Protein AF-A0A2E7SWY3-F1 (afdb_monomer)

Mean predicted aligned error: 8.24 Å

Radius of gyration: 16.45 Å; Cα contacts (8 Å, |Δi|>4): 303; chains: 1; bounding box: 34×30×44 Å

pLDDT: mean 82.17, std 14.47, range [39.09, 96.06]

Sequence (134 aa):
MTWNSTINVRASIEAPLLMEVMGMKLRFGAEFGNYGFEDSMPPQTAELKGTTAMGLVSFPIGPGKIKVGVGVIGKSVGSMFEASYGLRLGSLNARVGVRYATILTPGADVQENWITVPSSLGWMDGLVAVGINL

Structure (mmCIF, N/CA/C/O backbone):
data_AF-A0A2E7SWY3-F1
#
_entry.id   AF-A0A2E7SWY3-F1
#
loop_
_atom_site.group_PDB
_atom_site.id
_atom_site.type_symbol
_atom_site.label_atom_id
_atom_site.label_alt_id
_atom_site.label_comp_id
_atom_site.label_asym_id
_atom_site.label_entity_id
_atom_site.label_seq_id
_atom_site.pdbx_PDB_ins_code
_atom_site.Cartn_x
_atom_site.Cartn_y
_atom_site.Cartn_z
_atom_site.occupancy
_atom_site.B_iso_or_equiv
_atom_site.auth_seq_id
_atom_site.auth_comp_id
_atom_site.auth_asym_id
_atom_site.auth_atom_id
_atom_site.pdbx_PDB_model_num
ATOM 1 N N . MET A 1 1 ? 4.243 -4.392 -25.382 1.00 52.84 1 MET A N 1
ATOM 2 C CA . MET A 1 1 ? 5.229 -5.019 -24.480 1.00 52.84 1 MET A CA 1
ATOM 3 C C . MET A 1 1 ? 4.457 -5.919 -23.532 1.00 52.84 1 MET A C 1
ATOM 5 O O . MET A 1 1 ? 3.497 -5.450 -22.932 1.00 52.84 1 MET A O 1
ATOM 9 N N . THR A 1 2 ? 4.772 -7.209 -23.505 1.00 63.25 2 THR A N 1
ATOM 10 C CA . THR A 1 2 ? 4.168 -8.197 -22.595 1.00 63.25 2 THR A CA 1
ATOM 11 C C . THR A 1 2 ? 5.051 -8.301 -21.361 1.00 63.25 2 THR A C 1
ATOM 13 O O . THR A 1 2 ? 6.230 -8.608 -21.493 1.00 63.25 2 THR A O 1
ATOM 16 N N . TRP A 1 3 ? 4.498 -8.025 -20.182 1.00 67.62 3 TRP A N 1
ATOM 17 C CA . TRP A 1 3 ? 5.231 -8.013 -18.915 1.00 67.62 3 TRP A CA 1
ATOM 18 C C . TRP A 1 3 ? 4.893 -9.256 -18.105 1.00 67.62 3 TRP A C 1
ATOM 20 O O . TRP A 1 3 ? 3.716 -9.565 -17.914 1.00 67.62 3 TRP A O 1
ATOM 30 N N . ASN A 1 4 ? 5.915 -9.939 -17.600 1.00 70.69 4 ASN A N 1
ATOM 31 C CA . ASN A 1 4 ? 5.741 -11.007 -16.637 1.00 70.69 4 ASN A CA 1
ATOM 32 C C . ASN A 1 4 ? 5.826 -10.416 -15.228 1.00 70.69 4 ASN A C 1
ATOM 34 O O . ASN A 1 4 ? 6.666 -9.557 -14.949 1.00 70.69 4 ASN A O 1
ATOM 38 N N . SER A 1 5 ? 4.918 -10.839 -14.353 1.00 65.81 5 SER A N 1
ATOM 39 C CA . SER A 1 5 ? 4.846 -10.346 -12.976 1.00 65.81 5 SER A CA 1
ATOM 40 C C . SER A 1 5 ? 5.377 -11.394 -12.008 1.00 65.81 5 SER A C 1
ATOM 42 O O . SER A 1 5 ? 5.014 -12.566 -12.094 1.00 65.81 5 SER A O 1
ATOM 44 N N . THR A 1 6 ? 6.192 -10.956 -11.053 1.00 74.38 6 THR A N 1
ATOM 45 C CA . THR A 1 6 ? 6.683 -11.803 -9.958 1.00 74.38 6 THR A CA 1
ATOM 46 C C . THR A 1 6 ? 5.767 -11.680 -8.739 1.00 74.38 6 THR A C 1
ATOM 48 O O . THR A 1 6 ? 5.060 -10.686 -8.566 1.00 74.38 6 THR A O 1
ATOM 51 N N . ILE A 1 7 ? 5.769 -12.694 -7.868 1.00 78.31 7 ILE A N 1
ATOM 52 C CA . ILE A 1 7 ? 5.094 -12.613 -6.569 1.00 78.31 7 ILE A CA 1
ATOM 53 C C . ILE A 1 7 ? 5.794 -11.553 -5.712 1.00 78.31 7 ILE A C 1
ATOM 55 O O . ILE A 1 7 ? 6.985 -11.656 -5.423 1.00 78.31 7 ILE A O 1
ATOM 59 N N . ASN A 1 8 ? 5.027 -10.555 -5.279 1.00 86.75 8 ASN A N 1
ATOM 60 C CA . ASN A 1 8 ? 5.500 -9.457 -4.444 1.00 86.75 8 ASN A CA 1
ATOM 61 C C . ASN A 1 8 ? 4.957 -9.591 -3.017 1.00 86.75 8 ASN A C 1
ATOM 63 O O . ASN A 1 8 ? 3.819 -10.017 -2.810 1.00 86.75 8 ASN A O 1
ATOM 67 N N . VAL A 1 9 ? 5.764 -9.205 -2.031 1.00 90.69 9 VAL A N 1
ATOM 68 C CA . VAL A 1 9 ? 5.435 -9.267 -0.605 1.00 90.69 9 VAL A CA 1
ATOM 69 C C . VAL A 1 9 ? 5.430 -7.858 -0.027 1.00 90.69 9 VAL A C 1
ATOM 71 O O . VAL A 1 9 ? 6.329 -7.051 -0.263 1.00 90.69 9 VAL A O 1
ATOM 74 N N . ARG A 1 10 ? 4.392 -7.559 0.755 1.00 92.31 10 ARG A N 1
ATOM 75 C CA . ARG A 1 10 ? 4.207 -6.271 1.424 1.00 92.31 10 ARG A CA 1
ATOM 76 C C . ARG A 1 10 ? 3.844 -6.506 2.883 1.00 92.31 10 ARG A C 1
ATOM 78 O O . ARG A 1 10 ? 2.968 -7.315 3.183 1.00 92.31 10 ARG A O 1
ATOM 85 N N . ALA A 1 11 ? 4.505 -5.784 3.774 1.00 93.88 11 ALA A N 1
ATOM 86 C CA . ALA A 1 11 ? 4.205 -5.735 5.194 1.00 93.88 11 ALA A CA 1
ATOM 87 C C . ALA A 1 11 ? 3.625 -4.358 5.526 1.00 93.88 11 ALA A C 1
ATOM 89 O O . ALA A 1 11 ? 4.276 -3.336 5.315 1.00 93.88 11 ALA A O 1
ATOM 90 N N . SER A 1 12 ? 2.401 -4.335 6.051 1.00 92.12 12 SER A N 1
ATOM 91 C CA . SER A 1 12 ? 1.714 -3.107 6.454 1.00 92.12 12 SER A CA 1
ATOM 92 C C . SER A 1 12 ? 1.427 -3.113 7.950 1.00 92.12 12 SER A C 1
ATOM 94 O O . SER A 1 12 ? 0.851 -4.079 8.455 1.00 92.12 12 SER A O 1
ATOM 96 N N . ILE A 1 13 ? 1.750 -2.015 8.629 1.00 92.38 13 ILE A N 1
ATOM 97 C CA . ILE A 1 13 ? 1.338 -1.741 10.005 1.00 92.38 13 ILE A CA 1
ATOM 98 C C . ILE A 1 13 ? 0.320 -0.605 10.001 1.00 92.38 13 ILE A C 1
ATOM 100 O O . ILE A 1 13 ? 0.529 0.435 9.383 1.00 92.38 13 ILE A O 1
ATOM 104 N N . GLU A 1 14 ? -0.798 -0.802 10.686 1.00 91.38 14 GLU A N 1
ATOM 105 C CA . GLU A 1 14 ? -1.820 0.223 10.878 1.00 91.38 14 GLU A CA 1
ATOM 106 C C . GLU A 1 14 ? -1.889 0.572 12.362 1.00 91.38 14 GLU A C 1
ATOM 108 O O . GLU A 1 14 ? -1.794 -0.305 13.223 1.00 91.38 14 GLU A O 1
ATOM 113 N N . ALA A 1 15 ? -2.069 1.853 12.663 1.00 90.06 15 ALA A N 1
ATOM 114 C CA . ALA A 1 15 ? -2.277 2.320 14.016 1.00 90.06 15 ALA A CA 1
ATOM 115 C C . ALA A 1 15 ? -3.541 1.669 14.612 1.00 90.06 15 ALA A C 1
ATOM 117 O O . ALA A 1 15 ? -4.553 1.515 13.915 1.00 90.06 15 ALA A O 1
ATOM 118 N N . PRO A 1 16 ? -3.523 1.329 15.913 1.00 79.31 16 PRO A N 1
ATOM 119 C CA . PRO A 1 16 ? -4.686 0.751 16.582 1.00 79.31 16 PRO A CA 1
ATOM 120 C C . PRO A 1 16 ? -5.831 1.765 16.720 1.00 79.31 16 PRO A C 1
ATOM 122 O O . PRO A 1 16 ? -6.995 1.379 16.839 1.00 79.31 16 PRO A O 1
ATOM 125 N N . LEU A 1 17 ? -5.515 3.063 16.675 1.00 84.06 17 LEU A N 1
ATOM 126 C CA . LEU A 1 17 ? -6.484 4.137 16.825 1.00 84.06 17 LEU A CA 1
ATOM 127 C C . LEU A 1 17 ? -7.301 4.331 15.542 1.00 84.06 17 LEU A C 1
ATOM 129 O O . LEU A 1 17 ? -6.764 4.641 14.478 1.00 84.06 17 LEU A O 1
ATOM 133 N N . LEU A 1 18 ? -8.618 4.191 15.675 1.00 86.06 18 LEU A N 1
ATOM 134 C CA . LEU A 1 18 ? -9.581 4.573 14.651 1.00 86.06 18 LEU A CA 1
ATOM 135 C C . LEU A 1 18 ? -9.951 6.043 14.860 1.00 86.06 18 LEU A C 1
ATOM 137 O O . LEU A 1 18 ? -10.578 6.382 15.860 1.00 86.06 18 LEU A O 1
ATOM 141 N N . MET A 1 19 ? -9.549 6.902 13.931 1.00 89.62 19 MET A N 1
ATOM 142 C CA . MET A 1 19 ? -9.887 8.322 13.959 1.00 89.62 19 MET A CA 1
ATOM 143 C C . MET A 1 19 ? -11.156 8.563 13.149 1.00 89.62 19 MET A C 1
ATOM 145 O O . MET A 1 19 ? -11.385 7.902 12.137 1.00 89.62 19 MET A O 1
ATOM 149 N N . GLU A 1 20 ? -11.977 9.510 13.585 1.00 88.31 20 GLU A N 1
ATOM 150 C CA . GLU A 1 20 ? -13.173 9.930 12.862 1.00 88.31 20 GLU A CA 1
ATOM 151 C C . GLU A 1 20 ? -12.962 11.344 12.330 1.00 88.31 20 GLU A C 1
ATOM 153 O O . GLU A 1 20 ? -12.772 12.288 13.094 1.00 88.31 20 GLU A O 1
ATOM 158 N N . VAL A 1 21 ? -12.955 11.477 11.008 1.00 81.62 21 VAL A N 1
ATOM 159 C CA . VAL A 1 21 ? -12.767 12.751 10.314 1.00 81.62 21 VAL A CA 1
ATOM 160 C C . VAL A 1 21 ? -13.931 12.918 9.355 1.00 81.62 21 VAL A C 1
ATOM 162 O O . VAL A 1 21 ? -14.135 12.076 8.485 1.00 81.62 21 VAL A O 1
ATOM 165 N N . MET A 1 22 ? -14.715 13.987 9.514 1.00 82.88 22 MET A N 1
ATOM 166 C CA . MET A 1 22 ? -15.864 14.285 8.642 1.00 82.88 22 MET A CA 1
ATOM 167 C C . MET A 1 22 ? -16.876 13.120 8.530 1.00 82.88 22 MET A C 1
ATOM 169 O O . MET A 1 22 ? -17.428 12.870 7.462 1.00 82.88 22 MET A O 1
ATOM 173 N N . GLY A 1 23 ? -17.088 12.366 9.617 1.00 80.9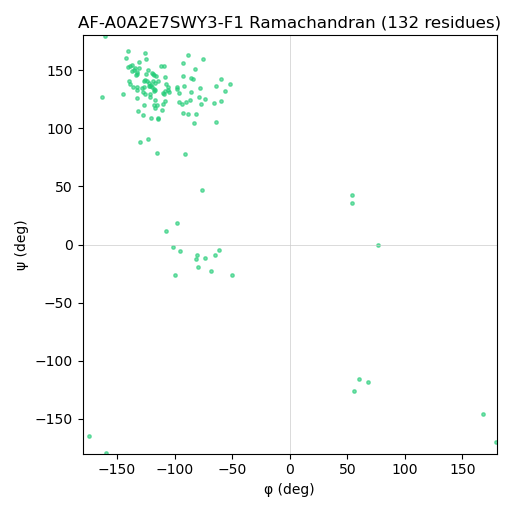4 23 GLY A N 1
ATOM 174 C CA . GLY A 1 23 ? -17.968 11.187 9.647 1.00 80.94 23 GLY A CA 1
ATOM 175 C C . GLY A 1 23 ? -17.374 9.920 9.012 1.00 80.94 23 GLY A C 1
ATOM 176 O O . GLY A 1 23 ? -18.010 8.867 9.015 1.00 80.94 23 GLY A O 1
ATOM 177 N N . MET A 1 24 ? -16.144 9.988 8.492 1.00 83.88 24 MET A N 1
ATOM 178 C CA . MET A 1 24 ? -15.404 8.837 7.980 1.00 83.88 24 MET A CA 1
ATOM 179 C C . MET A 1 24 ? -14.462 8.289 9.049 1.00 83.88 24 MET A C 1
ATOM 181 O O . MET A 1 24 ? -13.659 9.018 9.631 1.00 83.88 24 MET A O 1
ATOM 185 N N . LYS A 1 25 ? -14.522 6.976 9.270 1.00 88.94 25 LYS A N 1
ATOM 186 C CA . LYS A 1 25 ? -13.603 6.262 10.159 1.00 88.94 25 LYS A CA 1
ATOM 187 C C . LYS A 1 25 ? -12.353 5.869 9.379 1.00 88.94 25 LYS A C 1
ATOM 189 O O . LYS A 1 25 ? -12.468 5.195 8.358 1.00 88.94 25 LYS A O 1
ATOM 194 N N . LEU A 1 26 ? -11.177 6.267 9.854 1.00 91.69 26 LEU A N 1
ATOM 195 C CA . LEU A 1 26 ? -9.900 6.007 9.194 1.00 91.69 26 LEU A CA 1
ATOM 196 C C . LEU A 1 26 ? -8.803 5.579 10.175 1.00 91.69 26 LEU A C 1
ATOM 198 O O . LEU A 1 26 ? -8.846 5.904 11.361 1.00 91.69 26 LEU A O 1
ATOM 202 N N . ARG A 1 27 ? -7.809 4.837 9.679 1.00 92.75 27 ARG A N 1
ATOM 203 C CA . ARG A 1 27 ? -6.573 4.507 10.408 1.00 92.75 27 ARG A CA 1
ATOM 204 C C . ARG A 1 27 ? -5.364 4.884 9.581 1.00 92.75 27 ARG A C 1
ATOM 206 O O . ARG A 1 27 ? -5.306 4.544 8.400 1.00 92.75 27 ARG A O 1
ATOM 213 N N . PHE A 1 28 ? -4.388 5.507 10.223 1.00 92.88 28 PHE A N 1
ATOM 214 C CA . PHE A 1 28 ? -3.087 5.760 9.618 1.00 92.88 28 PHE A CA 1
ATOM 215 C C . PHE A 1 28 ? -2.201 4.528 9.726 1.00 92.88 28 PHE A C 1
ATOM 217 O O . PHE A 1 28 ? -2.335 3.741 10.660 1.00 92.88 28 PHE A O 1
ATOM 224 N N . GLY A 1 29 ? -1.288 4.359 8.785 1.00 93.81 29 GLY A N 1
ATOM 225 C CA . GLY A 1 29 ? -0.359 3.245 8.779 1.00 93.81 29 GLY A CA 1
ATOM 226 C C . GLY A 1 29 ? 0.862 3.514 7.923 1.00 93.81 29 GLY A C 1
ATOM 227 O O . GLY A 1 29 ? 0.999 4.574 7.316 1.00 93.81 29 GLY A O 1
ATOM 228 N N . ALA A 1 30 ? 1.736 2.524 7.870 1.00 95.81 30 ALA A N 1
ATOM 229 C CA . ALA A 1 30 ? 2.871 2.491 6.971 1.00 95.81 30 ALA A CA 1
ATOM 230 C C . ALA A 1 30 ? 2.965 1.112 6.321 1.00 95.81 30 ALA A C 1
ATOM 232 O O . ALA A 1 30 ? 2.553 0.106 6.902 1.00 95.81 30 ALA A O 1
ATOM 233 N N . GLU A 1 31 ? 3.516 1.056 5.118 1.00 95.62 31 GLU A N 1
ATOM 234 C CA . GLU A 1 31 ? 3.746 -0.190 4.404 1.00 95.62 31 GLU A CA 1
ATOM 235 C C . GLU A 1 31 ? 5.100 -0.189 3.717 1.00 95.62 31 GLU A C 1
ATOM 237 O O . GLU A 1 31 ? 5.501 0.791 3.092 1.00 95.62 31 GLU A O 1
ATOM 242 N N . PHE A 1 32 ? 5.774 -1.329 3.817 1.00 95.69 32 PHE A N 1
ATOM 243 C CA . PHE A 1 32 ? 7.017 -1.613 3.128 1.00 95.69 32 PHE A CA 1
ATOM 244 C C . PHE A 1 32 ? 6.860 -2.879 2.302 1.00 95.69 32 PHE A C 1
ATOM 246 O O . PHE A 1 32 ? 6.246 -3.850 2.743 1.00 95.69 32 PHE A O 1
ATOM 253 N N . GLY A 1 33 ? 7.434 -2.899 1.109 1.00 92.81 33 GLY A N 1
ATOM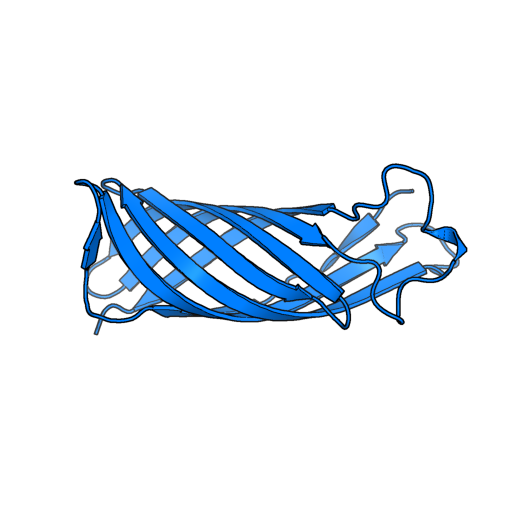 254 C CA . GLY A 1 33 ? 7.414 -4.094 0.279 1.00 92.81 33 GLY A CA 1
ATOM 255 C C . GLY A 1 33 ? 8.233 -3.945 -0.981 1.00 92.81 33 GLY A C 1
ATOM 256 O O . GLY A 1 33 ? 9.060 -3.040 -1.088 1.00 92.81 33 GLY A O 1
ATOM 257 N N . ASN A 1 34 ? 8.008 -4.847 -1.925 1.00 91.69 34 ASN A N 1
ATOM 258 C CA . ASN A 1 34 ? 8.695 -4.867 -3.206 1.00 91.69 34 ASN A CA 1
ATOM 259 C C . ASN A 1 34 ? 7.719 -4.881 -4.386 1.00 91.69 34 ASN A C 1
ATOM 261 O O . ASN A 1 34 ? 6.525 -5.136 -4.237 1.00 91.69 34 ASN A O 1
ATOM 265 N N . TYR A 1 35 ? 8.255 -4.578 -5.562 1.00 88.19 35 TYR A N 1
ATOM 266 C CA . TYR A 1 35 ? 7.596 -4.760 -6.848 1.00 88.19 35 TYR A CA 1
ATOM 267 C C . TYR A 1 35 ? 8.609 -5.294 -7.857 1.00 88.19 35 TYR A C 1
ATOM 269 O O . TYR A 1 35 ? 9.815 -5.057 -7.721 1.00 88.19 35 TYR A O 1
ATOM 277 N N . GLY A 1 36 ? 8.117 -6.006 -8.868 1.00 85.31 36 GLY A N 1
ATOM 278 C CA . GLY A 1 36 ? 8.970 -6.548 -9.908 1.00 85.31 36 GLY A CA 1
ATOM 279 C C . GLY A 1 36 ? 8.225 -6.967 -11.165 1.00 85.31 36 GLY A C 1
ATOM 280 O O . GLY A 1 36 ? 7.287 -7.763 -11.092 1.00 85.31 36 GLY A O 1
ATOM 281 N N . PHE A 1 37 ? 8.689 -6.442 -12.296 1.00 82.38 37 PHE A N 1
ATOM 282 C CA . PHE A 1 37 ? 8.210 -6.739 -13.640 1.00 82.38 37 PHE A CA 1
ATOM 283 C C . PHE A 1 37 ? 9.400 -7.005 -14.560 1.00 82.38 37 PHE A C 1
ATOM 285 O O . PHE A 1 37 ? 10.381 -6.261 -14.542 1.00 82.38 37 PHE A O 1
ATOM 292 N N . GLU A 1 38 ? 9.299 -8.051 -15.371 1.00 78.56 38 GLU A N 1
ATOM 293 C CA . GLU A 1 38 ? 10.307 -8.433 -16.364 1.00 78.56 38 GLU A CA 1
ATOM 294 C C . GLU A 1 38 ? 9.655 -8.520 -17.747 1.00 78.56 38 GLU A C 1
ATOM 296 O O . GLU A 1 38 ? 8.476 -8.871 -17.866 1.00 78.56 38 GLU A O 1
ATOM 301 N N . ASP A 1 39 ? 10.393 -8.191 -18.805 1.00 73.56 39 ASP A N 1
ATOM 302 C CA . ASP A 1 39 ? 9.910 -8.390 -20.173 1.00 73.56 39 ASP A CA 1
ATOM 303 C C . ASP A 1 39 ? 9.707 -9.889 -20.463 1.00 73.56 39 ASP A C 1
ATOM 305 O O . ASP A 1 39 ? 10.528 -10.737 -20.116 1.00 73.56 39 ASP A O 1
ATOM 309 N N . SER A 1 40 ? 8.589 -10.232 -21.102 1.00 69.31 40 SER A N 1
ATOM 310 C CA . SER A 1 40 ? 8.231 -11.624 -21.400 1.00 69.31 40 SER A CA 1
ATOM 311 C C . SER A 1 40 ? 8.924 -12.177 -22.649 1.00 69.31 40 SER A C 1
ATOM 313 O O . SER A 1 40 ? 8.854 -13.384 -22.880 1.00 69.31 40 SER A O 1
ATOM 315 N N . MET A 1 41 ? 9.554 -11.334 -23.480 1.00 67.19 41 MET A N 1
ATOM 316 C CA . MET A 1 41 ? 10.215 -11.769 -24.718 1.00 67.19 41 MET A CA 1
ATOM 317 C C . MET A 1 41 ? 11.751 -11.738 -24.605 1.00 67.19 41 MET A C 1
ATOM 319 O O . MET A 1 41 ? 12.311 -10.772 -24.084 1.00 67.19 41 MET A O 1
ATOM 323 N N . PRO A 1 42 ? 12.473 -12.755 -25.122 1.00 63.31 42 PRO A N 1
ATOM 324 C CA . PRO A 1 42 ? 13.926 -12.677 -25.283 1.00 63.31 42 PRO A CA 1
ATOM 325 C C . PRO A 1 42 ? 14.291 -11.451 -26.142 1.00 63.31 42 PRO A C 1
ATOM 327 O O . PRO A 1 42 ? 13.665 -11.266 -27.187 1.00 63.31 42 PRO A O 1
ATOM 330 N N . PRO A 1 43 ? 15.263 -10.609 -25.738 1.00 65.25 43 PRO A N 1
ATOM 331 C CA . PRO A 1 43 ? 16.359 -10.879 -24.803 1.00 65.25 43 PRO A CA 1
ATOM 332 C C . PRO A 1 43 ? 16.143 -10.416 -23.344 1.00 65.25 43 PRO A C 1
ATOM 334 O O . PRO A 1 43 ? 17.122 -10.313 -22.614 1.00 65.25 43 PRO A O 1
ATOM 337 N N . GLN A 1 44 ? 14.904 -10.157 -22.899 1.00 64.31 44 GLN A N 1
ATOM 338 C CA . GLN A 1 44 ? 14.578 -9.732 -21.520 1.00 64.31 44 GLN A CA 1
ATOM 339 C C . GLN A 1 44 ? 15.356 -8.487 -21.056 1.00 64.31 44 GLN A C 1
ATOM 341 O O . GLN A 1 44 ? 15.869 -8.413 -19.944 1.00 64.31 44 GLN A O 1
ATOM 346 N N . THR A 1 45 ? 15.480 -7.488 -21.928 1.00 61.34 45 THR A N 1
ATOM 347 C CA . THR A 1 45 ? 16.357 -6.329 -21.689 1.00 61.34 45 THR A CA 1
ATOM 348 C C . THR A 1 45 ? 15.751 -5.257 -20.783 1.00 61.34 45 THR A C 1
ATOM 350 O O . THR A 1 45 ? 16.454 -4.317 -20.417 1.00 61.34 45 THR A O 1
ATOM 353 N N . ALA A 1 46 ? 14.461 -5.353 -20.448 1.00 63.91 46 ALA A N 1
ATOM 354 C CA . ALA A 1 46 ? 13.759 -4.382 -19.614 1.00 63.91 46 ALA A CA 1
ATOM 355 C C . ALA A 1 46 ? 13.270 -5.031 -18.311 1.00 63.91 46 ALA A C 1
ATOM 357 O O . ALA A 1 46 ? 12.433 -5.935 -18.325 1.00 63.91 46 ALA A O 1
ATOM 358 N N . GLU A 1 47 ? 13.780 -4.529 -17.187 1.00 72.06 47 GLU A N 1
ATOM 359 C CA . GLU A 1 47 ? 13.433 -4.960 -15.835 1.00 72.06 47 GLU A CA 1
ATOM 360 C C . GLU A 1 47 ? 13.035 -3.741 -14.996 1.00 72.06 47 GLU A C 1
ATOM 362 O O . GLU A 1 47 ? 13.738 -2.730 -14.963 1.00 72.06 47 GLU A O 1
ATOM 367 N N . LEU A 1 48 ? 11.902 -3.846 -14.303 1.00 76.50 48 LEU A N 1
ATOM 368 C CA . LEU A 1 48 ? 11.411 -2.847 -13.366 1.00 76.50 48 LEU A CA 1
ATOM 369 C C . LEU A 1 48 ? 11.208 -3.520 -12.011 1.00 76.50 48 LEU A C 1
ATOM 371 O O . LEU A 1 48 ? 10.136 -4.056 -11.727 1.00 76.50 48 LEU A O 1
ATOM 375 N N . LYS A 1 49 ? 12.244 -3.494 -11.171 1.00 82.38 49 LYS A N 1
ATOM 376 C CA . LYS A 1 49 ? 12.194 -3.996 -9.794 1.00 82.38 49 LYS A CA 1
ATOM 377 C C . LYS A 1 49 ? 12.584 -2.917 -8.803 1.00 82.38 49 LYS A C 1
ATOM 379 O O . LYS A 1 49 ? 13.405 -2.050 -9.087 1.00 82.38 49 LYS A O 1
ATOM 384 N N . GLY A 1 50 ? 12.023 -3.005 -7.607 1.00 86.69 50 GLY A N 1
ATOM 385 C CA . GLY A 1 50 ? 12.393 -2.108 -6.528 1.00 86.69 50 GLY A CA 1
ATOM 386 C C . GLY A 1 50 ? 11.613 -2.359 -5.254 1.00 86.69 50 GLY A C 1
ATOM 387 O O . GLY A 1 50 ? 10.897 -3.351 -5.103 1.00 86.69 50 GLY A O 1
ATOM 388 N N . THR A 1 51 ? 11.766 -1.428 -4.321 1.00 91.56 51 THR A N 1
ATOM 389 C CA . THR A 1 51 ? 11.071 -1.429 -3.037 1.00 91.56 51 THR A CA 1
ATOM 390 C C . THR A 1 51 ? 10.067 -0.287 -2.966 1.00 91.56 51 THR A C 1
ATOM 392 O O . THR A 1 51 ? 10.209 0.741 -3.630 1.00 91.56 51 THR A O 1
ATOM 395 N N . THR A 1 52 ? 9.026 -0.467 -2.163 1.00 92.62 52 THR A N 1
ATOM 396 C CA . THR A 1 52 ? 8.048 0.571 -1.846 1.00 92.62 52 THR A CA 1
ATOM 397 C C . THR A 1 52 ? 8.085 0.881 -0.361 1.00 92.62 52 THR A C 1
ATOM 399 O O . THR A 1 52 ? 8.131 -0.042 0.451 1.00 92.62 52 THR A O 1
ATOM 402 N N . ALA A 1 53 ? 7.987 2.159 -0.016 1.00 95.69 53 ALA A N 1
ATOM 403 C CA . ALA A 1 53 ? 7.783 2.644 1.342 1.00 95.69 53 ALA A CA 1
ATOM 404 C C . ALA A 1 53 ? 6.647 3.670 1.319 1.00 95.69 53 ALA A C 1
ATOM 406 O O . ALA A 1 53 ? 6.766 4.713 0.681 1.00 95.69 53 ALA A O 1
ATOM 407 N N . MET A 1 54 ? 5.531 3.363 1.973 1.00 95.44 54 MET A N 1
ATOM 408 C CA . MET A 1 54 ? 4.276 4.100 1.830 1.00 95.44 54 MET A CA 1
ATOM 409 C C . MET A 1 54 ? 3.720 4.520 3.185 1.00 95.44 54 MET A C 1
ATOM 411 O O . MET A 1 54 ? 3.631 3.701 4.096 1.00 95.44 54 MET A O 1
ATOM 415 N N . GLY A 1 55 ? 3.281 5.773 3.295 1.00 96.06 55 GLY A N 1
ATOM 416 C CA . GLY A 1 55 ? 2.367 6.216 4.344 1.00 96.06 55 GLY A CA 1
ATOM 417 C C . GLY A 1 55 ? 0.932 5.945 3.905 1.00 96.06 55 GLY A C 1
ATOM 418 O O . GLY A 1 55 ? 0.569 6.250 2.769 1.00 96.06 55 GLY A O 1
ATOM 419 N N . LEU A 1 56 ? 0.131 5.329 4.773 1.00 95.06 56 LEU A N 1
ATOM 420 C CA . LEU A 1 56 ? -1.189 4.803 4.441 1.00 95.06 56 LEU A CA 1
ATOM 421 C C . LEU A 1 56 ? -2.300 5.453 5.259 1.00 95.06 56 LEU A C 1
ATOM 423 O O . LEU A 1 56 ? -2.143 5.718 6.450 1.00 95.06 56 LEU A O 1
ATOM 427 N N . VAL A 1 57 ? -3.465 5.579 4.637 1.00 93.56 57 VAL A N 1
ATOM 428 C CA . VAL A 1 57 ? -4.755 5.783 5.292 1.00 93.56 57 VAL A CA 1
ATOM 429 C C . VAL A 1 57 ? -5.674 4.643 4.880 1.00 93.56 57 VAL A C 1
ATOM 431 O O . VAL A 1 57 ? -5.815 4.346 3.696 1.00 93.56 57 VAL A O 1
ATOM 434 N N . SER A 1 58 ? -6.301 3.988 5.851 1.00 93.38 58 SER A N 1
ATOM 435 C CA . SER A 1 58 ? -7.221 2.878 5.618 1.00 93.38 58 SER A CA 1
ATOM 436 C C . SER A 1 58 ? -8.619 3.180 6.145 1.00 93.38 58 SER A C 1
ATOM 438 O O . SER A 1 58 ? -8.781 3.663 7.264 1.00 93.38 58 SER A O 1
ATOM 440 N N . PHE A 1 59 ? -9.627 2.858 5.342 1.00 92.25 59 PHE A N 1
ATOM 441 C CA . PHE A 1 59 ? -11.043 3.049 5.624 1.00 92.25 59 PHE A CA 1
ATOM 442 C C . PHE A 1 59 ? -11.708 1.672 5.742 1.00 92.25 59 PHE A C 1
ATOM 444 O O . PHE A 1 59 ? -11.827 0.960 4.738 1.00 92.25 59 PHE A O 1
ATOM 451 N N . PRO A 1 60 ? -12.108 1.239 6.949 1.00 88.38 60 PRO A N 1
ATOM 452 C CA . PRO A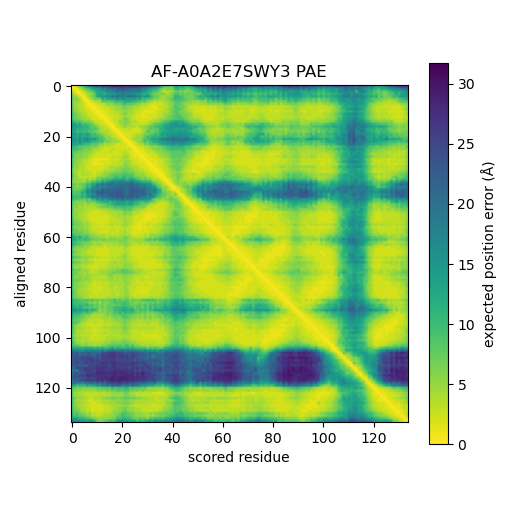 1 60 ? -12.896 0.027 7.116 1.00 88.38 60 PRO A CA 1
ATOM 453 C C . PRO A 1 60 ? -14.340 0.265 6.651 1.00 88.38 60 PRO A C 1
ATOM 455 O O . PRO A 1 60 ? -15.010 1.171 7.142 1.00 88.38 60 PRO A O 1
ATOM 458 N N . ILE A 1 61 ? -14.832 -0.567 5.730 1.00 87.12 61 ILE A N 1
ATOM 459 C CA . ILE A 1 61 ? -16.188 -0.478 5.168 1.00 87.12 61 ILE A CA 1
ATOM 460 C C . ILE A 1 61 ? -16.837 -1.859 5.261 1.00 87.12 61 ILE A C 1
ATOM 462 O O . ILE A 1 61 ? -16.731 -2.686 4.356 1.00 87.12 61 ILE A O 1
ATOM 466 N N . GLY A 1 62 ? -17.479 -2.126 6.400 1.00 85.94 62 GLY A N 1
ATOM 467 C CA . GLY A 1 62 ? -18.034 -3.441 6.716 1.00 85.94 62 GLY A CA 1
ATOM 468 C C . GLY A 1 62 ? -16.956 -4.541 6.632 1.00 85.94 62 GLY A C 1
ATOM 469 O O . GLY A 1 62 ? -15.913 -4.409 7.276 1.00 85.94 62 GLY A O 1
ATOM 470 N N . PRO A 1 63 ? -17.174 -5.619 5.860 1.00 86.81 63 PRO A N 1
ATOM 471 C CA . PRO A 1 63 ? -16.155 -6.645 5.592 1.00 86.81 63 PRO A CA 1
ATOM 472 C C . PRO A 1 63 ? -15.046 -6.186 4.622 1.00 86.81 63 PRO A C 1
ATOM 474 O O . PRO A 1 63 ? -14.018 -6.854 4.494 1.00 86.81 63 PRO A O 1
ATOM 477 N N . GLY A 1 64 ? -15.228 -5.044 3.955 1.00 90.00 64 GLY A N 1
ATOM 478 C CA . GLY A 1 64 ? -14.252 -4.428 3.065 1.00 90.00 64 GLY A CA 1
ATOM 479 C C . GLY A 1 64 ? -13.281 -3.475 3.763 1.00 90.00 64 GLY A C 1
ATOM 480 O O . GLY A 1 64 ? -13.500 -3.001 4.882 1.00 90.00 64 GLY A O 1
ATOM 481 N N . LYS A 1 65 ? -12.183 -3.170 3.076 1.00 92.25 65 LYS A N 1
ATOM 482 C CA . LYS A 1 65 ? -11.230 -2.127 3.451 1.00 92.25 65 LYS A CA 1
ATOM 483 C C . LYS A 1 65 ? -10.676 -1.465 2.198 1.00 92.25 65 LYS A C 1
ATOM 485 O O . LYS A 1 65 ? -10.166 -2.151 1.310 1.00 92.25 65 LYS A O 1
ATOM 490 N N . ILE A 1 66 ? -10.731 -0.139 2.183 1.00 93.81 66 ILE A N 1
ATOM 491 C CA . ILE A 1 66 ? -10.020 0.688 1.210 1.00 93.81 66 ILE A CA 1
ATOM 492 C C . ILE A 1 66 ? -8.736 1.180 1.869 1.00 93.81 66 ILE A C 1
ATOM 494 O O . ILE A 1 66 ? -8.775 1.611 3.020 1.00 93.81 66 ILE A O 1
ATOM 498 N N . LYS A 1 67 ? -7.608 1.137 1.166 1.00 94.88 67 LYS A N 1
ATOM 499 C CA . LYS A 1 67 ? -6.390 1.833 1.577 1.00 94.88 67 LYS A CA 1
ATOM 500 C C . LYS A 1 67 ? -5.957 2.791 0.484 1.00 94.88 67 LYS A C 1
ATOM 502 O O . LYS A 1 67 ? -5.998 2.465 -0.694 1.00 94.88 67 LYS A O 1
ATOM 507 N N . VAL A 1 68 ? -5.517 3.962 0.900 1.00 94.50 68 VAL A N 1
ATOM 508 C CA . VAL A 1 68 ? -4.879 4.954 0.045 1.00 94.50 68 VAL A CA 1
ATOM 509 C C . VAL A 1 68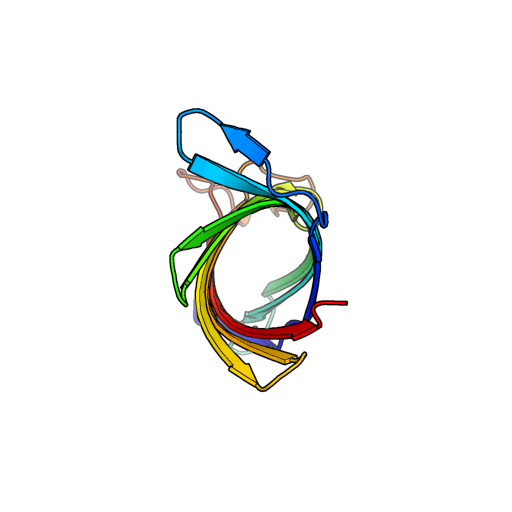 ? -3.509 5.214 0.634 1.00 94.50 68 VAL A C 1
ATOM 511 O O . VAL A 1 68 ? -3.377 5.321 1.852 1.00 94.50 68 VAL A O 1
ATOM 514 N N . GLY A 1 69 ? -2.487 5.287 -0.204 1.00 93.75 69 GLY A N 1
ATOM 515 C CA . GLY A 1 69 ? -1.136 5.555 0.257 1.00 93.75 69 GLY A CA 1
ATOM 516 C C . GLY A 1 69 ? -0.381 6.487 -0.662 1.00 93.75 69 GLY A C 1
ATOM 517 O O . GLY A 1 69 ? -0.639 6.542 -1.863 1.00 93.75 69 GLY A O 1
ATOM 518 N N . VAL A 1 70 ? 0.564 7.209 -0.076 1.00 93.94 70 VAL A N 1
ATOM 519 C CA . VAL A 1 70 ? 1.543 8.028 -0.786 1.00 93.94 70 VAL A CA 1
ATOM 520 C C . VAL A 1 70 ? 2.917 7.755 -0.198 1.00 93.94 70 VAL A C 1
ATOM 522 O O . VAL A 1 70 ? 3.051 7.499 1.001 1.00 93.94 70 VAL A O 1
ATOM 525 N N . GLY A 1 71 ? 3.947 7.792 -1.029 1.00 92.25 71 GLY A N 1
ATOM 526 C CA . GLY A 1 71 ? 5.296 7.516 -0.567 1.00 92.25 71 GLY A CA 1
ATOM 527 C C . GLY A 1 71 ? 6.268 7.315 -1.708 1.00 92.25 71 GLY A C 1
ATOM 528 O O . GLY A 1 71 ? 6.156 7.950 -2.753 1.00 92.25 71 GLY A O 1
ATOM 529 N N . VAL A 1 72 ? 7.236 6.437 -1.484 1.00 90.88 72 VAL A N 1
ATOM 530 C CA . VAL A 1 72 ? 8.344 6.186 -2.397 1.00 90.88 72 VAL A CA 1
ATOM 531 C C . VAL A 1 72 ? 8.175 4.818 -3.053 1.00 90.88 72 VAL A C 1
ATOM 533 O O . VAL A 1 72 ? 7.920 3.817 -2.382 1.00 90.88 72 VAL A O 1
ATOM 536 N N . ILE A 1 73 ? 8.329 4.785 -4.374 1.00 88.62 73 ILE A N 1
ATOM 537 C CA . ILE A 1 73 ? 8.391 3.594 -5.225 1.00 88.62 73 ILE A CA 1
ATOM 538 C C . ILE A 1 73 ? 9.742 3.630 -5.939 1.00 88.62 73 ILE A C 1
ATOM 540 O O . ILE A 1 73 ? 9.960 4.469 -6.812 1.00 88.62 73 ILE A O 1
ATOM 544 N N . GLY A 1 74 ? 10.668 2.741 -5.576 1.00 86.75 74 GLY A N 1
ATOM 545 C CA . GLY A 1 74 ? 12.056 2.828 -6.041 1.00 86.75 74 GLY A CA 1
ATOM 546 C C . GLY A 1 74 ? 12.689 4.146 -5.592 1.00 86.75 74 GLY A C 1
ATOM 547 O O . GLY A 1 74 ? 12.813 4.391 -4.396 1.00 86.75 74 GLY A O 1
ATOM 548 N N . LYS A 1 75 ? 13.052 5.010 -6.544 1.00 83.25 75 LYS A N 1
ATOM 549 C CA . LYS A 1 75 ? 13.534 6.382 -6.283 1.00 83.25 75 LYS A CA 1
ATOM 550 C C . LYS A 1 75 ? 12.526 7.473 -6.664 1.00 83.25 75 LYS A C 1
ATOM 552 O O . LYS A 1 75 ? 12.879 8.650 -6.701 1.00 83.25 75 LYS A O 1
ATOM 557 N N . SER A 1 76 ? 11.284 7.095 -6.949 1.00 84.56 76 SER A N 1
ATOM 558 C CA . SER A 1 76 ? 10.228 8.005 -7.393 1.00 84.56 76 SER A CA 1
ATOM 559 C C . SER A 1 76 ? 9.171 8.202 -6.313 1.00 84.56 76 SER A C 1
ATOM 561 O O . SER A 1 76 ? 8.934 7.309 -5.498 1.00 84.56 76 SER A O 1
ATOM 563 N N . VAL A 1 77 ? 8.481 9.343 -6.327 1.00 87.81 77 VAL A N 1
ATOM 564 C CA . VAL A 1 77 ? 7.269 9.510 -5.516 1.00 87.81 77 VAL A CA 1
ATOM 565 C C . VAL A 1 77 ? 6.127 8.797 -6.223 1.00 87.81 77 VAL A C 1
ATOM 567 O O . VAL A 1 77 ? 5.956 8.933 -7.435 1.00 87.81 77 VAL A O 1
ATOM 570 N N . GLY A 1 78 ? 5.336 8.043 -5.470 1.00 89.88 78 GLY A N 1
ATOM 571 C CA . GLY A 1 78 ? 4.187 7.320 -5.984 1.00 89.88 78 GLY A CA 1
ATOM 572 C C . GLY A 1 78 ? 2.999 7.352 -5.038 1.00 89.88 78 GLY A C 1
ATOM 573 O O . GLY A 1 78 ? 3.107 7.717 -3.865 1.00 89.88 78 GLY A O 1
ATOM 574 N N . SER A 1 79 ? 1.855 6.950 -5.569 1.00 92.88 79 SER A N 1
ATOM 575 C CA . SER A 1 79 ? 0.645 6.707 -4.800 1.00 92.88 79 SER A CA 1
ATOM 576 C C . SER A 1 79 ? 0.122 5.305 -5.046 1.00 92.88 79 SER A C 1
ATOM 578 O O . SER A 1 79 ? 0.461 4.638 -6.027 1.00 92.88 79 SER A O 1
ATOM 580 N N . MET A 1 80 ? -0.701 4.846 -4.113 1.00 93.88 80 MET A N 1
ATOM 581 C CA . MET A 1 80 ? -1.381 3.573 -4.212 1.00 93.88 80 MET A CA 1
ATOM 582 C C . MET A 1 80 ? -2.832 3.698 -3.761 1.00 93.88 80 MET A C 1
ATOM 584 O O . MET A 1 80 ? -3.172 4.498 -2.885 1.00 93.88 80 MET A O 1
ATOM 588 N N . PHE A 1 81 ? -3.672 2.876 -4.369 1.00 95.81 81 PHE A N 1
ATOM 589 C CA . PHE A 1 81 ? -5.058 2.673 -4.003 1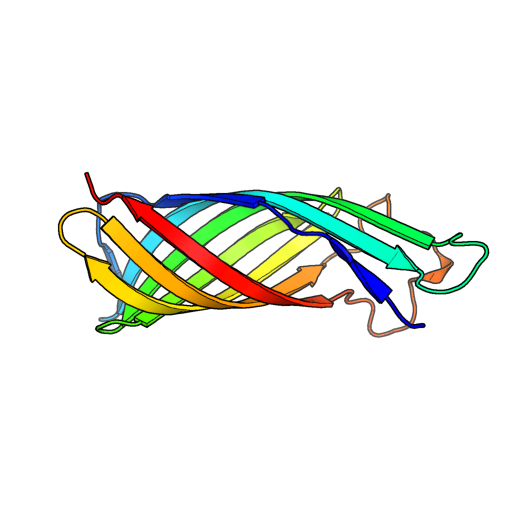.00 95.81 81 PHE A CA 1
ATOM 590 C C . PHE A 1 81 ? -5.318 1.173 -3.947 1.00 95.81 81 PHE A C 1
ATOM 592 O O . PHE A 1 81 ? -5.061 0.462 -4.911 1.00 95.81 81 PHE A O 1
ATOM 599 N N . GLU A 1 82 ? -5.843 0.687 -2.835 1.00 95.50 82 GLU A N 1
ATOM 600 C CA . GLU A 1 82 ? -6.168 -0.716 -2.614 1.00 95.50 82 GLU A CA 1
ATOM 601 C C . GLU A 1 82 ? -7.629 -0.838 -2.200 1.00 95.50 82 GLU A C 1
ATOM 603 O O . GLU A 1 82 ? -8.077 -0.184 -1.259 1.00 95.50 82 GLU A O 1
ATOM 608 N N . ALA A 1 83 ? -8.359 -1.718 -2.875 1.00 95.38 83 ALA A N 1
ATOM 609 C CA . ALA A 1 83 ? -9.700 -2.121 -2.493 1.00 95.38 83 ALA A CA 1
ATOM 610 C C . ALA A 1 83 ? -9.688 -3.619 -2.197 1.00 95.38 83 ALA A C 1
ATOM 612 O O . ALA A 1 83 ? -9.361 -4.437 -3.057 1.00 95.38 83 ALA A O 1
ATOM 613 N N . SER A 1 84 ? -10.037 -3.982 -0.965 1.00 94.75 84 SER A N 1
ATOM 614 C CA . SER A 1 84 ? -9.997 -5.365 -0.495 1.00 94.75 84 SER A CA 1
ATOM 615 C C . SER A 1 84 ? -11.284 -5.753 0.218 1.00 94.75 84 SER A C 1
ATOM 617 O O . SER A 1 84 ? -11.919 -4.929 0.880 1.00 94.75 84 SER A O 1
ATOM 619 N N . TYR A 1 85 ? -11.648 -7.025 0.110 1.00 93.62 85 TYR A N 1
ATOM 620 C CA . TYR A 1 85 ? -12.758 -7.632 0.828 1.00 93.62 85 TYR A CA 1
ATOM 621 C C . TYR A 1 85 ? -12.252 -8.801 1.661 1.00 93.62 85 TYR A C 1
ATOM 623 O O . TYR A 1 85 ? -11.412 -9.582 1.208 1.00 93.62 85 TYR A O 1
ATOM 631 N N . GLY A 1 86 ? -12.725 -8.895 2.901 1.00 90.25 86 GLY A N 1
ATOM 632 C CA . GLY A 1 86 ? -12.153 -9.782 3.898 1.00 90.25 86 GLY A CA 1
ATOM 633 C C . GLY A 1 86 ? -13.142 -10.654 4.642 1.00 90.25 86 GLY A C 1
ATOM 634 O O . GLY A 1 86 ? -14.313 -10.321 4.810 1.00 90.25 86 GLY A O 1
ATOM 635 N N . LEU A 1 87 ? -12.602 -11.748 5.167 1.00 89.50 87 LEU A N 1
ATOM 636 C CA . LEU A 1 87 ? -13.252 -12.646 6.107 1.00 89.50 87 LEU A CA 1
ATOM 637 C C . LEU A 1 87 ? -12.417 -12.688 7.389 1.00 89.50 87 LEU A C 1
ATOM 639 O O . LEU A 1 87 ? -11.184 -12.746 7.362 1.00 89.50 87 LEU A O 1
ATOM 643 N N . ARG A 1 88 ? -13.095 -12.641 8.535 1.00 83.31 88 ARG A N 1
ATOM 644 C CA . ARG A 1 88 ? -12.450 -12.753 9.844 1.00 83.31 88 ARG A CA 1
ATOM 645 C C . ARG A 1 88 ? -12.539 -14.197 10.326 1.00 83.31 88 ARG A C 1
ATOM 647 O O . ARG A 1 88 ? -13.635 -14.723 10.478 1.00 83.31 88 ARG A O 1
ATOM 654 N N . LEU A 1 89 ? -11.388 -14.801 10.603 1.00 84.62 89 LEU A N 1
ATOM 655 C CA . LEU A 1 89 ? -11.242 -16.146 11.152 1.00 84.62 89 LEU A CA 1
ATOM 656 C C . LEU A 1 89 ? -10.600 -16.022 12.543 1.00 84.62 89 LEU A C 1
ATOM 658 O O . LEU A 1 89 ? -9.391 -16.164 12.712 1.00 84.62 89 LEU A O 1
ATOM 662 N N . GLY A 1 90 ? -11.408 -15.658 13.543 1.00 84.25 90 GLY A N 1
ATOM 663 C CA . GLY A 1 90 ? -10.925 -15.379 14.901 1.00 84.25 90 GLY A CA 1
ATOM 664 C C . GLY A 1 90 ? -10.052 -14.116 14.977 1.00 84.25 90 GLY A C 1
ATOM 665 O O . GLY A 1 90 ? -10.521 -13.004 14.699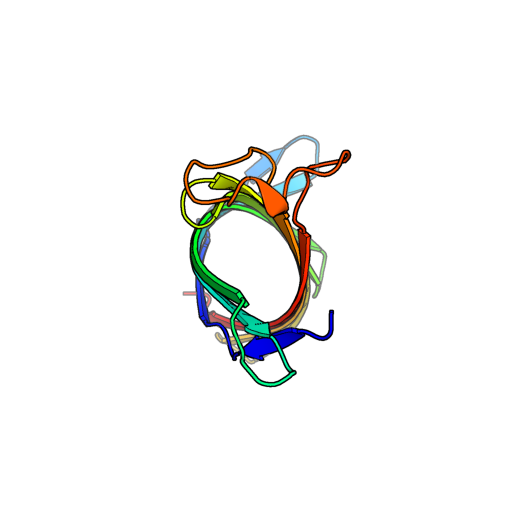 1.00 84.25 90 GLY A O 1
ATOM 666 N N . SER A 1 91 ? -8.788 -14.277 15.382 1.00 82.88 91 SER A N 1
ATOM 667 C CA . SER A 1 91 ? -7.777 -13.205 15.423 1.00 82.88 91 SER A CA 1
ATOM 668 C C . SER A 1 91 ? -7.160 -12.907 14.051 1.00 82.88 91 SER A C 1
ATOM 670 O O . SER A 1 91 ? -6.635 -11.810 13.837 1.00 82.88 91 SER A O 1
ATOM 672 N N . LEU A 1 92 ? -7.272 -13.847 13.108 1.00 86.94 92 LEU A N 1
ATOM 673 C CA . LEU A 1 92 ? -6.788 -13.699 11.742 1.00 86.94 92 LEU A CA 1
ATOM 674 C C . LEU A 1 92 ? -7.831 -13.012 10.866 1.00 86.94 92 LEU A C 1
ATOM 676 O O . LEU A 1 92 ? -9.042 -13.231 10.968 1.00 86.94 92 LEU A O 1
ATOM 680 N N . ASN A 1 93 ? -7.346 -12.177 9.961 1.00 87.75 93 ASN A N 1
ATOM 681 C CA . ASN A 1 93 ? -8.146 -11.536 8.940 1.00 87.75 93 ASN A CA 1
ATOM 682 C C . ASN A 1 93 ? -7.508 -11.796 7.579 1.00 87.75 93 ASN A C 1
ATOM 684 O O . ASN A 1 93 ? -6.430 -11.278 7.298 1.00 87.75 93 ASN A O 1
ATOM 688 N N . ALA A 1 94 ? -8.176 -12.592 6.752 1.00 92.06 94 ALA A N 1
ATOM 689 C CA . ALA A 1 94 ? -7.762 -12.834 5.381 1.00 92.06 94 ALA A CA 1
ATOM 690 C C . ALA A 1 94 ? -8.567 -11.923 4.452 1.00 92.06 94 ALA A C 1
ATOM 692 O O . ALA A 1 94 ? -9.786 -11.812 4.591 1.00 92.06 94 ALA A O 1
ATOM 693 N N . ARG A 1 95 ? -7.893 -11.272 3.505 1.00 92.88 95 ARG A N 1
ATOM 694 C CA . ARG A 1 95 ? -8.508 -10.394 2.510 1.00 92.88 95 ARG A CA 1
ATOM 695 C C . ARG A 1 95 ? -7.990 -10.706 1.121 1.00 92.88 95 ARG A C 1
ATOM 697 O O . ARG A 1 95 ? -6.817 -11.024 0.959 1.00 92.88 95 ARG A O 1
ATOM 704 N N . VAL A 1 96 ? -8.856 -10.547 0.134 1.00 94.88 96 VAL A N 1
ATOM 705 C CA . VAL A 1 96 ? -8.494 -10.555 -1.284 1.00 94.88 96 VAL A CA 1
ATOM 706 C C . VAL A 1 96 ? -8.871 -9.201 -1.858 1.00 94.88 96 VAL A C 1
ATOM 708 O O . VAL A 1 96 ? -9.887 -8.618 -1.471 1.00 94.88 96 VAL A O 1
ATOM 711 N N . GLY A 1 97 ? -8.040 -8.660 -2.735 1.00 94.56 97 GLY A N 1
ATOM 712 C CA . GLY A 1 97 ? -8.266 -7.333 -3.274 1.00 94.56 97 GLY A CA 1
ATOM 713 C C . GLY A 1 97 ? -7.531 -7.066 -4.567 1.00 94.56 97 GLY A C 1
ATOM 714 O O . GLY A 1 97 ? -6.781 -7.897 -5.078 1.00 94.56 97 GLY A O 1
ATOM 715 N N . VAL A 1 98 ? -7.761 -5.861 -5.058 1.00 95.38 98 VAL A N 1
ATOM 716 C CA . VAL A 1 98 ? -7.035 -5.267 -6.170 1.00 95.38 98 VAL A CA 1
ATOM 717 C C . VAL A 1 98 ? -6.349 -4.012 -5.678 1.00 95.38 98 VAL A C 1
ATOM 719 O O . VAL A 1 98 ? -6.867 -3.293 -4.815 1.00 95.38 98 VAL A O 1
ATOM 722 N N . ARG A 1 99 ? -5.184 -3.738 -6.240 1.00 93.50 99 ARG A N 1
ATOM 723 C CA . ARG A 1 99 ? -4.424 -2.544 -5.937 1.00 93.50 99 ARG A CA 1
ATOM 724 C C . ARG A 1 99 ? -3.888 -1.921 -7.199 1.00 93.50 99 ARG A C 1
ATOM 726 O O . ARG A 1 99 ? -3.337 -2.597 -8.053 1.00 93.50 99 ARG A O 1
ATOM 733 N N . TYR A 1 100 ? -4.025 -0.612 -7.266 1.00 93.19 100 TYR A N 1
ATOM 734 C CA . TYR A 1 100 ? -3.410 0.235 -8.260 1.00 93.19 100 TYR A CA 1
ATOM 735 C C . TYR A 1 100 ? -2.256 0.997 -7.615 1.00 93.19 100 TYR A C 1
ATOM 737 O O . TYR A 1 100 ? -2.414 1.559 -6.530 1.00 93.19 100 TYR A O 1
ATOM 745 N N . ALA A 1 101 ? -1.101 1.016 -8.264 1.00 91.75 101 ALA A N 1
ATOM 746 C CA . ALA A 1 101 ? 0.037 1.832 -7.871 1.00 91.75 101 ALA A CA 1
ATOM 747 C C . ALA A 1 101 ? 0.481 2.667 -9.066 1.00 91.75 101 ALA A C 1
ATOM 749 O O . ALA A 1 101 ? 0.474 2.188 -10.197 1.00 91.75 101 ALA A O 1
ATOM 750 N N . THR A 1 102 ? 0.861 3.915 -8.818 1.00 89.38 102 THR A N 1
ATOM 751 C CA . THR A 1 102 ? 1.349 4.811 -9.863 1.00 89.38 102 THR A CA 1
ATOM 752 C C . THR A 1 102 ? 2.520 5.629 -9.365 1.00 89.38 102 THR A C 1
ATOM 754 O O . THR A 1 102 ? 2.534 6.116 -8.235 1.00 89.38 102 THR A O 1
ATOM 757 N N . ILE A 1 103 ? 3.496 5.808 -10.239 1.00 86.12 103 ILE A N 1
ATOM 758 C CA . ILE A 1 103 ? 4.561 6.781 -10.078 1.00 86.12 103 ILE A CA 1
ATOM 759 C C . ILE A 1 103 ? 3.992 8.153 -10.456 1.00 86.12 103 ILE A C 1
ATOM 761 O O . ILE A 1 103 ? 3.383 8.312 -11.513 1.00 86.12 103 ILE A O 1
ATOM 765 N N . LEU A 1 104 ? 4.145 9.121 -9.555 1.00 80.44 104 LEU A N 1
ATOM 766 C CA . LEU A 1 104 ? 3.654 10.492 -9.699 1.00 80.44 104 LEU A CA 1
ATOM 767 C C . LEU A 1 104 ? 4.751 11.457 -10.153 1.00 80.44 104 LEU A C 1
ATOM 769 O O . LEU A 1 104 ? 4.448 12.477 -10.765 1.00 80.44 104 LEU A O 1
ATOM 773 N N . THR A 1 105 ? 6.015 11.149 -9.857 1.00 71.00 105 THR A N 1
ATOM 774 C CA . THR A 1 105 ? 7.163 11.943 -10.303 1.00 71.00 105 THR A CA 1
ATOM 775 C C . THR A 1 105 ? 8.171 11.072 -11.048 1.00 71.00 105 THR A C 1
ATOM 777 O O . THR A 1 105 ? 8.417 9.943 -10.624 1.00 71.00 105 THR A O 1
ATOM 780 N N . PRO A 1 106 ? 8.807 11.568 -12.124 1.00 61.03 106 PRO A N 1
ATOM 781 C CA . PRO A 1 106 ? 9.962 10.893 -12.704 1.00 61.03 106 PRO A CA 1
ATOM 782 C C . PRO A 1 106 ? 11.099 10.893 -11.671 1.00 61.03 106 PRO A C 1
ATOM 784 O O . PRO A 1 106 ? 11.687 11.935 -11.384 1.00 61.03 106 PRO A O 1
ATOM 787 N N . GLY A 1 107 ? 11.369 9.752 -11.038 1.00 54.91 107 GLY A N 1
ATOM 788 C CA . GLY A 1 107 ? 12.572 9.569 -10.227 1.00 54.91 107 GLY A CA 1
ATOM 789 C C . GLY A 1 107 ? 13.799 9.380 -11.119 1.00 54.91 107 GLY A C 1
ATOM 790 O O . GLY A 1 107 ? 13.677 8.982 -12.275 1.00 54.91 107 GLY A O 1
ATOM 791 N N . ALA A 1 108 ? 14.992 9.617 -10.572 1.00 50.78 108 ALA A N 1
ATOM 792 C CA . ALA A 1 108 ? 16.269 9.541 -11.296 1.00 50.78 108 ALA A CA 1
ATOM 793 C C . ALA A 1 108 ? 16.621 8.149 -11.884 1.00 50.78 108 ALA A C 1
ATOM 795 O O . ALA A 1 108 ? 17.620 8.025 -12.584 1.00 50.78 108 ALA A O 1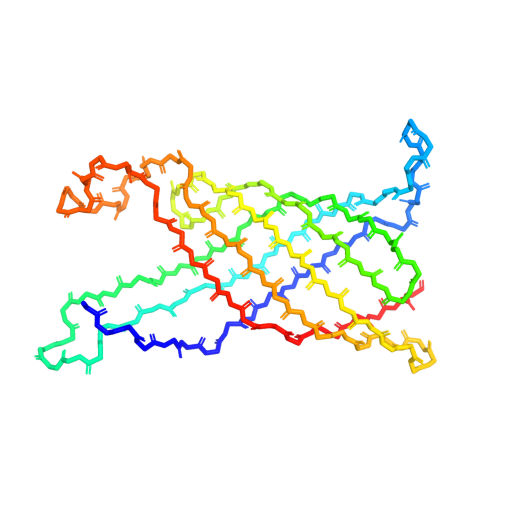
ATOM 796 N N . ASP A 1 109 ? 15.815 7.117 -11.610 1.00 51.44 109 ASP A N 1
ATOM 797 C CA . ASP A 1 109 ? 15.966 5.753 -12.145 1.00 51.44 109 ASP A CA 1
ATOM 798 C C . ASP A 1 109 ? 15.122 5.475 -13.395 1.00 51.44 109 ASP A C 1
ATOM 800 O O . ASP A 1 109 ? 15.211 4.397 -13.981 1.00 51.44 109 ASP A O 1
ATOM 804 N N . VAL A 1 110 ? 14.270 6.416 -13.803 1.00 51.47 110 VAL A N 1
ATOM 805 C CA . VAL A 1 110 ? 13.433 6.254 -14.991 1.00 51.47 110 VAL A CA 1
ATOM 806 C C . VAL A 1 110 ? 14.278 6.625 -16.213 1.00 51.47 110 VAL A C 1
ATOM 808 O O . VAL A 1 110 ? 14.548 7.800 -16.444 1.00 51.47 110 VAL A O 1
ATOM 811 N N . GLN A 1 111 ? 14.730 5.624 -16.980 1.00 49.91 111 GLN A N 1
ATOM 812 C CA . GLN A 1 111 ? 15.437 5.842 -18.251 1.00 49.91 111 GLN A CA 1
ATOM 813 C C . GLN A 1 111 ? 14.625 6.781 -19.162 1.00 49.91 111 GLN A C 1
ATOM 815 O O . GLN A 1 111 ? 13.413 6.609 -19.295 1.00 49.91 111 GLN A O 1
ATOM 820 N N . GLU A 1 112 ? 15.292 7.727 -19.835 1.00 50.31 112 GLU A N 1
ATOM 821 C CA . GLU A 1 112 ? 14.672 8.739 -20.719 1.00 50.31 112 GLU A CA 1
ATOM 822 C C . GLU A 1 112 ? 13.703 8.149 -21.764 1.00 50.31 112 GLU A C 1
ATOM 824 O O . GLU A 1 112 ? 12.730 8.801 -22.136 1.00 50.31 112 GLU A O 1
ATOM 829 N N . ASN A 1 113 ? 13.882 6.882 -22.159 1.00 50.75 113 ASN A N 1
ATOM 830 C CA . ASN A 1 113 ? 12.989 6.160 -23.076 1.00 50.75 113 ASN A CA 1
ATOM 831 C C . ASN A 1 113 ? 11.560 5.917 -22.543 1.00 50.75 113 ASN A C 1
ATOM 833 O O . ASN A 1 113 ? 10.701 5.467 -23.298 1.00 50.75 113 ASN A O 1
ATOM 837 N N . TRP A 1 114 ? 11.291 6.194 -21.266 1.00 46.84 114 TRP A N 1
ATOM 838 C CA . TRP A 1 114 ? 9.985 6.002 -20.623 1.00 46.84 114 TRP A CA 1
ATOM 839 C C . TRP A 1 114 ? 9.189 7.307 -20.463 1.00 46.84 114 TRP A C 1
ATOM 841 O O . TRP A 1 114 ? 8.051 7.282 -19.993 1.00 46.84 114 TRP A O 1
ATOM 851 N N . ILE A 1 115 ? 9.751 8.452 -20.870 1.00 48.28 115 ILE A N 1
ATOM 852 C CA . ILE A 1 115 ? 9.080 9.756 -20.821 1.00 48.28 115 ILE A CA 1
ATOM 853 C C . ILE A 1 115 ? 8.351 9.989 -22.151 1.00 48.28 115 ILE A C 1
ATOM 855 O O . ILE A 1 115 ? 8.803 10.725 -23.023 1.00 48.28 115 ILE A O 1
ATOM 859 N N . THR A 1 116 ? 7.189 9.359 -22.318 1.00 43.22 116 THR A N 1
ATOM 860 C CA . THR A 1 116 ? 6.173 9.821 -23.276 1.00 43.22 116 THR A CA 1
ATOM 861 C C . THR A 1 116 ? 4.994 10.387 -22.493 1.00 43.22 116 THR A C 1
ATOM 863 O O . THR A 1 116 ? 4.512 9.793 -21.535 1.00 43.22 116 THR A O 1
ATOM 866 N N . VAL A 1 117 ? 4.573 11.597 -22.855 1.00 39.09 117 VAL A N 1
ATOM 867 C CA . VAL A 1 117 ? 3.417 12.290 -22.269 1.00 39.09 117 VAL A CA 1
ATOM 868 C C . VAL A 1 117 ? 2.161 11.417 -22.487 1.00 39.09 117 VAL A C 1
ATOM 870 O O . VAL A 1 117 ? 1.893 11.101 -23.645 1.00 39.09 117 VAL A O 1
ATOM 873 N N . PRO A 1 118 ? 1.383 11.012 -21.455 1.00 46.12 118 PRO A N 1
ATOM 874 C CA . PRO A 1 118 ? 1.443 11.373 -20.040 1.00 46.12 118 PRO A CA 1
ATOM 875 C C . PRO A 1 118 ? 2.358 10.433 -19.235 1.00 46.12 118 PRO A C 1
ATOM 877 O O . PRO A 1 118 ? 2.151 9.225 -19.166 1.00 46.12 118 PRO A O 1
ATOM 880 N N . SER A 1 119 ? 3.351 11.033 -18.580 1.00 53.69 119 SER A N 1
ATOM 881 C CA . SER A 1 119 ? 4.494 10.408 -17.904 1.00 53.69 119 SER A CA 1
ATOM 882 C C . SER A 1 119 ? 4.163 9.763 -16.547 1.00 53.69 119 SER A C 1
ATOM 884 O O . SER A 1 119 ? 4.847 10.016 -15.555 1.00 53.69 119 SER A O 1
ATOM 886 N N . SER A 1 120 ? 3.090 8.976 -16.468 1.00 60.41 120 SER A N 1
ATOM 887 C CA . SER A 1 120 ? 2.720 8.230 -15.261 1.00 60.41 120 SER A CA 1
ATOM 888 C C . SER A 1 120 ? 2.825 6.734 -15.527 1.00 60.41 120 SER A C 1
ATOM 890 O O . SER A 1 120 ? 2.004 6.162 -16.243 1.00 60.41 120 SER A O 1
ATOM 892 N N . LEU A 1 121 ? 3.837 6.096 -14.942 1.00 76.56 121 LEU A N 1
ATOM 893 C CA . LEU A 1 121 ? 3.955 4.643 -14.932 1.00 76.56 121 LEU A CA 1
ATOM 894 C C . LEU A 1 121 ? 3.074 4.094 -13.810 1.00 76.56 121 LEU A C 1
ATOM 896 O O . LEU A 1 121 ? 3.362 4.318 -12.634 1.00 76.56 121 LEU A O 1
ATOM 900 N N . GLY A 1 122 ? 2.006 3.389 -14.173 1.00 85.06 122 GLY A N 1
ATOM 901 C CA . GLY A 1 122 ? 1.093 2.767 -13.224 1.00 85.06 122 GLY A CA 1
ATOM 902 C C . GLY A 1 122 ? 0.813 1.316 -13.574 1.00 85.06 122 GLY A C 1
ATOM 903 O O . GLY A 1 122 ? 0.876 0.915 -14.735 1.00 85.06 122 GLY A O 1
ATOM 904 N N . TRP A 1 123 ? 0.508 0.523 -12.556 1.00 88.62 123 TRP A N 1
ATOM 905 C CA . TRP A 1 123 ? 0.140 -0.877 -12.707 1.00 88.62 123 TRP A CA 1
ATOM 906 C C . TRP A 1 123 ? -0.954 -1.257 -11.719 1.00 88.62 123 TRP A C 1
ATOM 908 O O . TRP A 1 123 ? -1.179 -0.588 -10.707 1.00 88.62 123 TRP A O 1
ATOM 918 N N . MET A 1 124 ? -1.631 -2.360 -12.024 1.00 91.06 124 MET A N 1
ATOM 919 C CA . MET A 1 124 ? -2.646 -2.947 -11.165 1.00 91.06 124 MET A CA 1
ATOM 920 C C . MET A 1 124 ? -2.253 -4.381 -10.818 1.00 91.06 124 MET A C 1
ATOM 922 O O . MET A 1 124 ? -1.972 -5.174 -11.714 1.00 91.06 124 MET A O 1
ATOM 926 N N . ASP A 1 125 ? -2.233 -4.706 -9.527 1.00 89.50 125 ASP A N 1
ATOM 927 C CA . ASP A 1 125 ? -1.963 -6.042 -9.008 1.00 89.50 125 ASP A CA 1
ATOM 928 C C . ASP A 1 125 ? -3.166 -6.599 -8.229 1.00 89.50 125 ASP A C 1
ATOM 930 O O . ASP A 1 125 ? -3.937 -5.869 -7.601 1.00 89.50 125 ASP A O 1
ATOM 934 N N . GLY A 1 126 ? -3.362 -7.915 -8.321 1.00 93.06 126 GLY A N 1
ATOM 935 C CA . GLY A 1 126 ? -4.233 -8.650 -7.410 1.00 93.06 126 GLY A CA 1
ATOM 936 C C . GLY A 1 126 ? -3.450 -9.009 -6.151 1.00 93.06 126 GLY A C 1
ATOM 937 O O . GLY A 1 126 ? -2.268 -9.341 -6.232 1.00 93.06 126 GLY A O 1
ATOM 938 N N . LEU A 1 127 ? -4.096 -8.966 -4.988 1.00 92.19 127 LEU A N 1
ATOM 939 C CA . LEU A 1 127 ? -3.435 -9.263 -3.720 1.00 92.19 127 LEU A CA 1
ATOM 940 C C . LEU A 1 127 ? -4.264 -10.161 -2.816 1.00 92.19 127 LEU A C 1
ATOM 942 O O . LEU A 1 127 ? -5.494 -10.101 -2.777 1.00 92.19 127 LEU A O 1
ATOM 946 N N . VAL A 1 128 ? -3.537 -10.937 -2.020 1.00 93.00 128 VAL A N 1
ATOM 947 C CA . VAL A 1 128 ? -4.048 -11.644 -0.852 1.00 93.00 128 VAL A CA 1
ATOM 948 C C . VAL A 1 128 ? -3.318 -11.082 0.358 1.00 93.00 128 VAL A C 1
ATOM 950 O O . VAL A 1 128 ? -2.090 -11.067 0.396 1.00 93.00 128 VAL A O 1
ATOM 953 N N . ALA A 1 129 ? -4.067 -10.595 1.340 1.00 91.38 129 ALA A N 1
ATOM 954 C CA . ALA A 1 129 ? -3.528 -10.026 2.563 1.00 91.38 129 ALA A CA 1
ATOM 955 C C . ALA A 1 129 ? -3.969 -10.856 3.766 1.00 91.38 129 ALA A C 1
ATOM 957 O O . ALA A 1 129 ? -5.151 -11.157 3.929 1.00 91.38 129 ALA A O 1
ATOM 958 N N . VAL A 1 130 ? -3.020 -11.173 4.642 1.00 91.62 130 VAL A N 1
ATOM 959 C CA . VAL A 1 130 ? -3.288 -11.801 5.936 1.00 91.62 130 VAL A CA 1
ATOM 960 C C . VAL A 1 130 ? -2.878 -10.815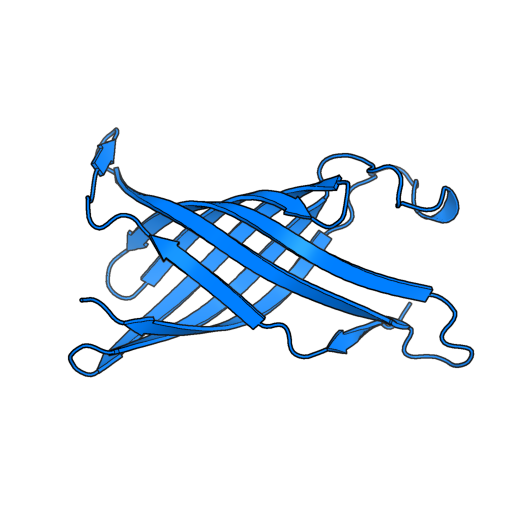 7.018 1.00 91.62 130 VAL A C 1
ATOM 962 O O . VAL A 1 130 ? -1.735 -10.375 7.071 1.00 91.62 130 VAL A O 1
ATOM 965 N N . GLY A 1 131 ? -3.835 -10.427 7.854 1.00 87.56 131 GLY A N 1
ATOM 966 C CA . GLY A 1 131 ? -3.631 -9.521 8.975 1.00 87.56 131 GLY A CA 1
ATOM 967 C C . GLY A 1 131 ? -3.913 -10.214 10.298 1.00 87.56 131 GLY A C 1
ATOM 968 O O . GLY A 1 131 ? -4.835 -11.023 10.403 1.00 87.56 131 GLY A O 1
ATOM 969 N N . ILE A 1 132 ? -3.149 -9.846 11.317 1.00 85.06 132 ILE A N 1
ATOM 970 C CA . ILE A 1 132 ? -3.391 -10.231 12.705 1.00 85.06 132 ILE A CA 1
ATOM 971 C C . ILE A 1 132 ? -3.866 -8.970 13.419 1.00 85.06 132 ILE A C 1
ATOM 973 O O . ILE A 1 132 ? -3.186 -7.947 13.373 1.00 85.06 132 ILE A O 1
ATOM 977 N N . ASN A 1 133 ? -5.045 -9.025 14.037 1.00 74.38 133 ASN A N 1
ATOM 978 C CA . ASN A 1 133 ? -5.441 -7.988 14.986 1.00 74.38 133 ASN A CA 1
ATOM 979 C C . ASN A 1 133 ? -5.017 -8.471 16.375 1.00 74.38 133 ASN A C 1
ATOM 981 O O . ASN A 1 133 ? -5.536 -9.494 16.830 1.00 74.38 133 ASN A O 1
ATOM 985 N N . LEU A 1 134 ? -4.056 -7.769 16.977 1.00 64.62 134 LEU A N 1
AT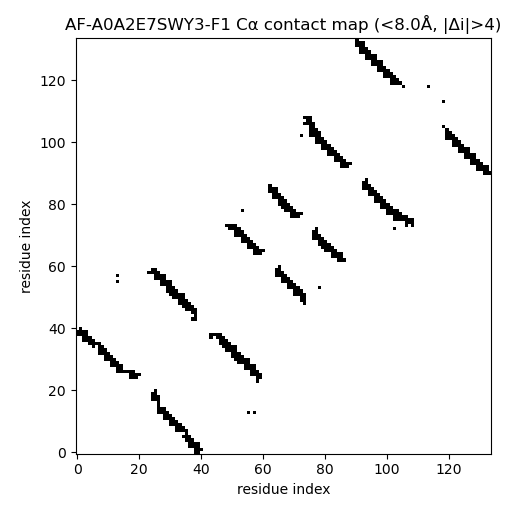OM 986 C CA . LEU A 1 134 ? -3.615 -7.974 18.358 1.00 64.62 134 LEU A CA 1
ATOM 987 C C . LEU A 1 134 ? -4.511 -7.194 19.324 1.00 64.62 134 LEU A C 1
ATOM 989 O O . LEU A 1 134 ? -4.943 -6.080 18.941 1.00 64.62 134 LEU A O 1
#

Solvent-accessible surface area (backbone atoms only — not comparable to full-atom values): 7383 Å² total; per-residue (Å²): 136,59,73,41,76,59,96,64,58,73,53,72,52,66,52,91,60,75,46,75,55,97,90,42,56,35,26,49,31,41,35,42,35,46,48,44,38,35,42,66,55,91,88,49,88,51,73,53,68,42,43,34,44,30,45,32,42,33,34,73,52,85,61,28,38,39,36,41,31,42,37,37,44,59,74,15,43,22,39,37,41,32,48,32,43,44,51,76,63,84,56,38,33,44,29,45,33,43,32,41,39,34,37,74,42,88,22,94,79,63,59,77,93,66,70,51,90,77,64,57,62,63,54,76,46,79,46,76,46,81,44,75,68,130

Secondary structure (DSSP, 8-state):
--EEE----EEEEE-S--EEETTEEEEEEEEEEEEEEEESSTT---EEEEEEEEEEEEEEETTEEEEEEEEEETTEEEEEEEEEEEEEETTEEEEEEEEEEEE-S--TTS-GGG--SS---EEEEEEEEEEE--

Foldseek 3Di:
DDKDWDDKDKDKDWDPDFDADPNFTKIKIKMKIKTWIWDPDPPRPDIDIDMWIWIWIWGDDPQKIWIKTWGDDHQFTKIKIKIWGWDDDDQKIKIKTKMKMKGPDDGPPDPPVQDDPVNIDMDMDIDIDIDGDD